Protein AF-A0A7K4IJ60-F1 (afdb_monomer_lite)

pLDDT: mean 83.38, std 14.57, range [48.19, 98.44]

Sequence (119 aa):
MLDVAISDDGSIIAATTQTGVAPDYKVYFFTSDGSLISQFELEQFSPILSMSGDGSIVAVGGPGWDSLYVFRVRLPVGGELVSTPILNTMVLLMLIAIIPAVAIGLGLAQIVGHRHKGT

Secondary structure (DSSP, 8-state):
--EEEE-TTS-EEEEEEEETTTTEEEEEEEETTS-EEEEEEESS---EEEE-TTSSEEEEE-SSTT--EEEE----SS-------HHHHHHHHHHHHHHHHHHHHHHHHHHHHHHHT--

Structure (mmCIF, N/CA/C/O backbone):
data_AF-A0A7K4IJ60-F1
#
_entry.id   AF-A0A7K4IJ60-F1
#
loop_
_atom_site.group_PDB
_atom_site.id
_atom_site.type_symbol
_atom_site.label_atom_id
_atom_site.label_alt_id
_atom_site.label_comp_id
_atom_site.label_asym_id
_atom_site.label_entity_id
_atom_site.label_seq_id
_atom_site.pdbx_PDB_ins_code
_atom_site.Cartn_x
_atom_site.Cartn_y
_atom_site.Cartn_z
_atom_site.occupancy
_atom_site.B_iso_or_equiv
_atom_site.auth_seq_id
_atom_site.auth_comp_id
_atom_site.auth_asym_id
_atom_site.auth_atom_id
_atom_site.pdbx_PDB_model_num
ATOM 1 N N . MET A 1 1 ? 0.424 8.101 -8.432 1.00 78.44 1 MET A N 1
ATOM 2 C CA . MET A 1 1 ? 0.219 6.678 -8.090 1.00 78.44 1 MET A CA 1
ATOM 3 C C . MET A 1 1 ? 0.575 5.864 -9.315 1.00 78.44 1 MET A C 1
ATOM 5 O O . MET A 1 1 ? 0.197 6.284 -10.403 1.00 78.44 1 MET A O 1
ATOM 9 N N . LEU A 1 2 ? 1.352 4.799 -9.142 1.00 93.19 2 LEU A N 1
ATOM 10 C CA . LEU A 1 2 ? 1.797 3.924 -10.226 1.00 93.19 2 LEU A CA 1
ATOM 11 C C . LEU A 1 2 ? 0.997 2.620 -10.210 1.00 93.19 2 LEU A C 1
ATOM 13 O O . LEU A 1 2 ? 0.408 2.274 -11.227 1.00 93.19 2 LEU A O 1
ATOM 17 N N . ASP A 1 3 ? 0.903 1.981 -9.044 1.00 97.38 3 ASP A N 1
ATOM 18 C CA . ASP A 1 3 ? 0.124 0.760 -8.840 1.00 97.38 3 ASP A CA 1
ATOM 19 C C . ASP A 1 3 ? -0.421 0.675 -7.405 1.00 97.38 3 ASP A C 1
ATOM 21 O O . ASP A 1 3 ? 0.033 1.402 -6.511 1.00 97.38 3 ASP A O 1
ATOM 25 N N . VAL A 1 4 ? -1.416 -0.189 -7.202 1.00 97.94 4 VAL A N 1
ATOM 26 C CA . VAL A 1 4 ? -2.100 -0.419 -5.927 1.00 97.94 4 VAL A CA 1
ATOM 27 C C . VAL A 1 4 ? -2.514 -1.884 -5.789 1.00 97.94 4 VAL A C 1
ATOM 29 O O . VAL A 1 4 ? -3.024 -2.484 -6.730 1.00 97.94 4 VAL A O 1
ATOM 32 N N . ALA A 1 5 ? -2.369 -2.445 -4.589 1.00 98.19 5 ALA A N 1
ATOM 33 C CA . ALA A 1 5 ? -2.994 -3.715 -4.231 1.00 98.19 5 ALA A CA 1
ATOM 34 C C . ALA A 1 5 ? -3.660 -3.630 -2.865 1.00 98.19 5 ALA A C 1
ATOM 36 O O . ALA A 1 5 ? -3.295 -2.818 -2.011 1.00 98.19 5 ALA A O 1
ATOM 37 N N . ILE A 1 6 ? -4.649 -4.494 -2.692 1.00 98.25 6 ILE A N 1
ATOM 38 C CA . ILE A 1 6 ? -5.488 -4.591 -1.509 1.00 98.25 6 ILE A CA 1
ATOM 39 C C . ILE A 1 6 ? -5.511 -6.066 -1.110 1.00 98.25 6 ILE A C 1
ATOM 41 O O . ILE A 1 6 ? -5.585 -6.927 -1.989 1.00 98.25 6 ILE A O 1
ATOM 45 N N . SER A 1 7 ? -5.428 -6.352 0.188 1.00 97.88 7 SER A N 1
ATOM 46 C CA . SER A 1 7 ? -5.611 -7.707 0.712 1.00 97.88 7 SER A CA 1
ATOM 47 C C . SER A 1 7 ? -7.030 -8.219 0.437 1.00 97.88 7 SER A C 1
ATOM 49 O O . SER A 1 7 ? -7.960 -7.436 0.241 1.00 97.88 7 SER A O 1
ATOM 51 N N . ASP A 1 8 ? -7.231 -9.536 0.464 1.00 98.19 8 ASP A N 1
ATOM 52 C CA . ASP A 1 8 ? -8.526 -10.174 0.185 1.00 98.19 8 ASP A CA 1
ATOM 53 C C . ASP A 1 8 ? -9.629 -9.692 1.142 1.00 98.19 8 ASP A C 1
ATOM 55 O O . ASP A 1 8 ? -10.797 -9.591 0.764 1.00 98.19 8 ASP A O 1
ATOM 59 N N . ASP A 1 9 ? -9.260 -9.375 2.387 1.00 96.25 9 ASP 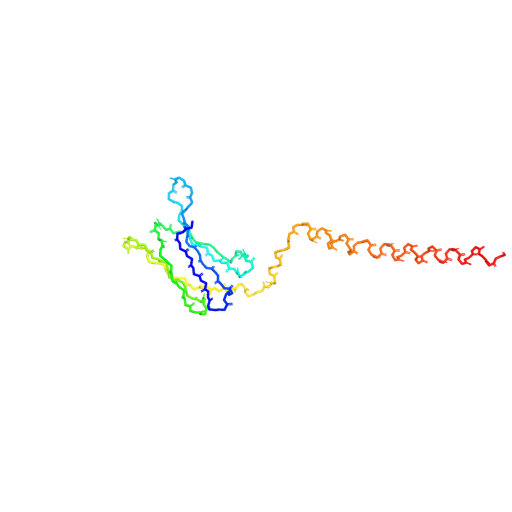A N 1
ATOM 60 C CA . ASP A 1 9 ? -10.163 -8.848 3.414 1.00 96.25 9 ASP A CA 1
ATOM 61 C C . ASP A 1 9 ? -10.306 -7.316 3.391 1.00 96.25 9 ASP A C 1
ATOM 63 O O . ASP A 1 9 ? -11.068 -6.751 4.176 1.00 96.25 9 ASP A O 1
ATOM 67 N N . GLY A 1 10 ? -9.577 -6.631 2.507 1.00 95.94 10 GLY A N 1
ATOM 68 C CA . GLY A 1 10 ? -9.583 -5.177 2.398 1.00 95.94 10 GLY A CA 1
ATOM 69 C C . GLY A 1 10 ? -8.837 -4.434 3.508 1.00 95.94 10 GLY A C 1
ATOM 70 O O . GLY A 1 10 ? -8.812 -3.205 3.476 1.00 95.94 10 GLY A O 1
ATOM 71 N N . SER A 1 11 ? -8.257 -5.130 4.492 1.00 94.38 11 SER A N 1
ATOM 72 C CA . SER A 1 11 ? -7.691 -4.513 5.699 1.00 94.38 11 SER A CA 1
ATOM 73 C C . SER A 1 11 ? -6.379 -3.764 5.456 1.00 94.38 11 SER A C 1
ATOM 75 O O . SER A 1 11 ? -6.088 -2.804 6.175 1.00 94.38 11 SER A O 1
ATOM 77 N N . ILE A 1 12 ? -5.607 -4.178 4.447 1.00 96.50 12 ILE A N 1
ATOM 78 C CA . ILE A 1 12 ? -4.314 -3.601 4.081 1.00 96.50 12 ILE A CA 1
ATOM 79 C C . ILE A 1 12 ? -4.370 -3.131 2.632 1.00 96.50 12 ILE A C 1
ATOM 81 O O . ILE A 1 12 ? -4.761 -3.866 1.728 1.00 96.50 12 ILE A O 1
ATOM 85 N N . ILE A 1 13 ? -3.915 -1.903 2.412 1.00 97.94 13 ILE A N 1
ATOM 86 C CA . ILE A 1 13 ? -3.777 -1.292 1.093 1.00 97.94 13 ILE A CA 1
ATOM 87 C C . ILE A 1 13 ? -2.313 -0.907 0.920 1.00 97.94 13 ILE A C 1
ATOM 89 O O . ILE A 1 13 ? -1.735 -0.268 1.797 1.00 97.94 13 ILE A O 1
ATOM 93 N N . ALA A 1 14 ? -1.703 -1.260 -0.206 1.00 98.06 14 ALA A N 1
ATOM 94 C CA . ALA A 1 14 ? -0.358 -0.819 -0.550 1.00 98.06 14 ALA A CA 1
ATOM 95 C C . ALA A 1 14 ? -0.357 -0.089 -1.890 1.00 98.06 14 ALA A C 1
ATOM 97 O O . ALA A 1 14 ? -1.045 -0.504 -2.819 1.00 98.06 14 ALA A O 1
ATOM 98 N N . ALA A 1 15 ? 0.417 0.988 -1.995 1.00 97.75 15 ALA A N 1
ATOM 99 C CA . ALA A 1 15 ? 0.492 1.792 -3.209 1.00 97.75 15 ALA A CA 1
ATOM 100 C C . ALA A 1 15 ? 1.920 2.253 -3.488 1.00 97.75 15 ALA A C 1
ATOM 102 O O . ALA A 1 15 ? 2.599 2.761 -2.595 1.00 97.75 15 ALA A O 1
ATOM 103 N N . THR A 1 16 ? 2.353 2.132 -4.742 1.00 96.44 16 THR A N 1
ATOM 104 C CA . THR A 1 16 ? 3.598 2.741 -5.217 1.00 96.44 16 THR A CA 1
ATOM 105 C C . THR A 1 16 ? 3.315 4.112 -5.812 1.00 96.44 16 THR A C 1
ATOM 107 O O . THR A 1 16 ? 2.325 4.352 -6.518 1.00 96.44 16 THR A O 1
ATOM 110 N N . THR A 1 17 ? 4.192 5.064 -5.531 1.00 94.00 17 THR A N 1
ATOM 111 C CA . THR A 1 17 ? 4.066 6.433 -6.013 1.00 94.00 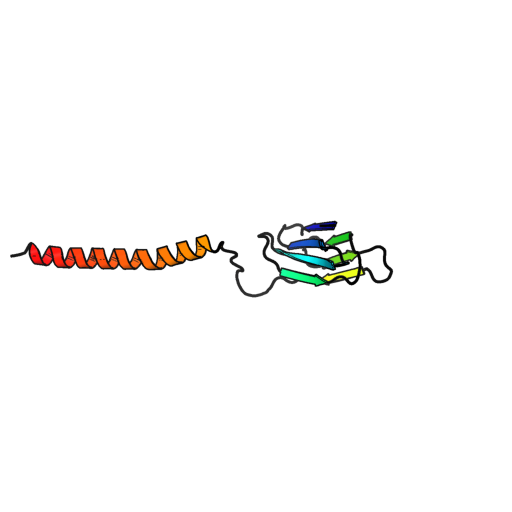17 THR A CA 1
ATOM 112 C C . THR A 1 17 ? 5.383 6.936 -6.561 1.00 94.00 17 THR A C 1
ATOM 114 O O . THR A 1 17 ? 6.457 6.549 -6.111 1.00 94.00 17 THR A O 1
ATOM 117 N N . GLN A 1 18 ? 5.268 7.872 -7.492 1.00 90.88 18 GLN A N 1
ATOM 118 C CA . GLN A 1 18 ? 6.325 8.799 -7.843 1.00 90.88 18 GLN A CA 1
ATOM 119 C C . GLN A 1 18 ? 5.769 10.202 -7.607 1.00 90.88 18 GLN A C 1
ATOM 121 O O . GLN A 1 18 ? 4.708 10.535 -8.148 1.00 90.88 18 GLN A O 1
ATOM 126 N N . THR A 1 19 ? 6.447 10.989 -6.783 1.00 79.88 19 THR A N 1
ATOM 127 C CA . THR A 1 19 ? 6.058 12.363 -6.444 1.00 79.88 19 THR A CA 1
ATOM 128 C C . THR A 1 19 ? 7.138 13.359 -6.862 1.00 79.88 19 THR A C 1
ATOM 130 O O . THR A 1 19 ? 8.309 13.027 -6.953 1.00 79.88 19 THR A O 1
ATOM 133 N N . GLY A 1 20 ? 6.747 14.602 -7.158 1.00 71.94 20 GLY A N 1
ATOM 134 C CA . GLY A 1 20 ? 7.693 15.689 -7.433 1.00 71.94 20 GLY A CA 1
ATOM 135 C C . GLY A 1 20 ? 8.371 15.679 -8.813 1.00 71.94 20 GLY A C 1
ATOM 136 O O . GLY A 1 20 ? 7.998 14.946 -9.727 1.00 71.94 20 GLY A O 1
ATOM 137 N N . VAL A 1 21 ? 9.341 16.591 -8.963 1.00 69.31 21 VAL A N 1
ATOM 138 C CA . VAL A 1 21 ? 10.124 16.829 -10.198 1.00 69.31 21 VAL A CA 1
ATOM 139 C C . VAL A 1 21 ? 11.436 16.025 -10.211 1.00 69.31 21 VAL A C 1
ATOM 141 O O . VAL A 1 21 ? 12.056 15.860 -11.257 1.00 69.31 21 VAL A O 1
ATOM 144 N N . ALA A 1 22 ? 11.853 15.527 -9.044 1.00 72.50 22 ALA A N 1
ATOM 145 C CA . ALA A 1 22 ? 12.998 14.644 -8.838 1.00 72.50 22 ALA A CA 1
ATOM 146 C C . ALA A 1 22 ? 12.500 13.208 -8.573 1.00 72.50 22 ALA A C 1
ATOM 148 O O . ALA A 1 22 ? 11.339 13.049 -8.197 1.00 72.50 22 ALA A O 1
ATOM 149 N N . PRO A 1 23 ? 13.331 12.169 -8.774 1.00 73.81 23 PRO A N 1
ATOM 150 C CA . PRO A 1 23 ? 12.962 10.793 -8.453 1.00 73.81 23 PRO A CA 1
ATOM 151 C C . PRO A 1 23 ? 12.718 10.623 -6.944 1.00 73.81 23 PRO A C 1
ATOM 153 O O . PRO A 1 23 ? 13.642 10.365 -6.183 1.00 73.81 23 PRO A O 1
ATOM 156 N N . ASP A 1 24 ? 11.464 10.790 -6.529 1.00 88.62 24 ASP A N 1
ATOM 157 C CA . ASP A 1 24 ? 10.958 10.473 -5.195 1.00 88.62 24 ASP A CA 1
ATOM 158 C C . ASP A 1 24 ? 9.962 9.318 -5.338 1.00 88.62 24 ASP A C 1
ATOM 160 O O . ASP A 1 24 ? 8.781 9.503 -5.658 1.00 88.62 24 ASP A O 1
ATOM 164 N N . TYR A 1 25 ? 10.496 8.103 -5.221 1.00 92.06 25 TYR A N 1
ATOM 165 C CA . TYR A 1 25 ? 9.750 6.862 -5.360 1.00 92.06 25 TYR A CA 1
ATOM 166 C C . TYR A 1 25 ? 9.459 6.305 -3.981 1.00 92.06 25 TYR A C 1
ATOM 168 O O . TYR A 1 25 ? 10.363 6.117 -3.171 1.00 92.06 25 TYR A O 1
ATOM 176 N N . LYS A 1 26 ? 8.193 6.016 -3.705 1.00 94.75 26 LYS A N 1
ATOM 177 C CA . LYS A 1 26 ? 7.778 5.501 -2.402 1.00 94.75 26 LYS A CA 1
ATOM 178 C C . LYS A 1 26 ? 6.808 4.354 -2.568 1.00 94.75 26 LYS A C 1
ATOM 180 O O . LYS A 1 26 ? 6.038 4.308 -3.528 1.00 94.75 26 LYS A O 1
ATOM 185 N N . VAL A 1 27 ? 6.831 3.450 -1.601 1.00 96.88 27 VAL A N 1
ATOM 186 C CA . VAL A 1 27 ? 5.720 2.545 -1.327 1.00 96.88 27 VAL A CA 1
ATOM 187 C C . VAL A 1 27 ? 5.087 2.949 -0.006 1.00 96.88 27 VAL A C 1
ATOM 189 O O . VAL A 1 27 ? 5.782 3.221 0.973 1.00 96.88 27 VAL A O 1
ATOM 192 N N . TYR A 1 28 ? 3.765 3.000 0.004 1.00 96.94 28 TYR A N 1
ATOM 193 C CA . TYR A 1 28 ? 2.950 3.297 1.168 1.00 96.94 28 TYR A CA 1
ATOM 194 C C . TYR A 1 28 ? 2.112 2.084 1.536 1.00 96.94 28 TYR A C 1
ATOM 196 O O . TYR A 1 28 ? 1.659 1.360 0.652 1.00 96.94 28 TYR A O 1
ATOM 204 N N . PHE A 1 29 ? 1.871 1.915 2.831 1.00 97.06 29 PHE A N 1
ATOM 205 C CA . PHE A 1 29 ? 0.990 0.899 3.393 1.00 97.06 29 PHE A CA 1
ATOM 206 C C . PHE A 1 29 ? -0.053 1.588 4.265 1.00 97.06 29 PHE A C 1
ATOM 208 O O . PHE A 1 29 ? 0.305 2.368 5.148 1.00 97.06 29 PHE A O 1
ATOM 215 N N . PHE A 1 30 ? -1.323 1.285 4.045 1.00 95.75 30 PHE A N 1
ATOM 216 C CA . PHE A 1 30 ? -2.455 1.866 4.751 1.00 95.75 30 PHE A CA 1
ATOM 217 C C . PHE A 1 30 ? -3.363 0.780 5.307 1.00 95.75 30 PHE A C 1
ATOM 219 O O . PHE A 1 30 ? -3.428 -0.331 4.777 1.00 95.75 30 PHE A O 1
ATOM 226 N N . THR A 1 31 ? -4.086 1.130 6.359 1.00 94.88 31 THR A N 1
ATOM 227 C CA . THR A 1 31 ? -5.279 0.409 6.796 1.00 94.88 31 THR A CA 1
ATOM 228 C C . THR A 1 31 ? -6.476 0.768 5.912 1.00 94.88 31 THR A C 1
ATOM 230 O O . THR A 1 31 ? -6.465 1.760 5.179 1.00 94.88 31 THR A O 1
ATOM 233 N N . SER A 1 32 ? -7.544 -0.026 6.002 1.00 93.00 32 SER A N 1
ATOM 234 C CA . SER A 1 32 ? -8.783 0.152 5.229 1.00 93.00 32 SER A CA 1
ATOM 235 C C . SER A 1 32 ? -9.499 1.494 5.444 1.00 93.00 32 SER A C 1
ATOM 237 O O . SER A 1 32 ? -10.283 1.917 4.599 1.00 93.00 32 SER A O 1
ATOM 239 N N . ASP A 1 33 ? -9.265 2.162 6.576 1.00 92.12 33 ASP A N 1
ATOM 240 C CA . ASP A 1 33 ? -9.796 3.497 6.898 1.00 92.12 33 ASP A CA 1
ATOM 241 C C . ASP A 1 33 ? -8.931 4.646 6.338 1.00 92.12 33 ASP A C 1
ATOM 243 O O . ASP A 1 33 ? -9.263 5.818 6.515 1.00 92.12 33 ASP A O 1
ATOM 247 N N . GLY A 1 34 ? -7.828 4.320 5.655 1.00 89.88 34 GLY A N 1
ATOM 248 C CA . GLY A 1 34 ? -6.880 5.278 5.094 1.00 89.88 34 GLY A CA 1
ATOM 249 C C . GLY A 1 34 ? -5.776 5.725 6.056 1.00 89.88 34 GLY A C 1
ATOM 250 O O . GLY A 1 34 ? -4.966 6.574 5.678 1.00 89.88 34 GLY A O 1
ATOM 251 N N . SER A 1 35 ? -5.699 5.177 7.274 1.00 91.50 35 SER A N 1
ATOM 252 C CA . SER A 1 35 ? -4.607 5.497 8.199 1.00 91.50 35 SER A CA 1
ATOM 253 C C . SER A 1 35 ? -3.276 4.914 7.694 1.00 91.50 35 SER A C 1
ATOM 255 O O . SER A 1 35 ? -3.200 3.780 7.221 1.00 91.50 35 SER A O 1
ATOM 257 N N . LEU A 1 36 ? -2.196 5.701 7.761 1.00 93.50 36 LEU A N 1
ATOM 258 C CA . LEU A 1 36 ? -0.868 5.273 7.311 1.00 93.50 36 LEU A CA 1
ATOM 259 C C . LEU A 1 36 ? -0.271 4.262 8.300 1.00 93.50 36 LEU A C 1
ATOM 261 O O . LEU A 1 36 ? -0.018 4.601 9.454 1.00 93.50 36 LEU A O 1
ATOM 265 N N . ILE A 1 37 ? 0.017 3.050 7.827 1.00 94.38 37 ILE A N 1
ATOM 266 C CA . ILE A 1 37 ? 0.772 2.035 8.573 1.00 94.38 37 ILE A CA 1
ATOM 267 C C . ILE A 1 37 ? 2.264 2.369 8.510 1.00 94.38 37 ILE A C 1
ATOM 269 O O . ILE A 1 37 ? 2.942 2.437 9.533 1.00 94.38 37 ILE A O 1
ATOM 273 N N . SER A 1 38 ? 2.796 2.534 7.297 1.00 94.75 38 SER A N 1
ATOM 274 C CA . SER A 1 38 ? 4.213 2.820 7.065 1.00 94.75 38 SER A CA 1
ATOM 275 C C . SER A 1 38 ? 4.461 3.287 5.630 1.00 94.75 38 SER A C 1
ATOM 277 O O . SER A 1 38 ? 3.596 3.160 4.764 1.00 94.75 38 SER A O 1
ATOM 279 N N . GLN A 1 39 ? 5.665 3.789 5.371 1.00 94.88 39 GLN A N 1
ATOM 280 C CA . GLN A 1 39 ? 6.162 4.086 4.031 1.00 94.88 39 GLN A CA 1
ATOM 281 C C . GLN A 1 39 ? 7.640 3.703 3.918 1.00 94.88 39 GLN A C 1
ATOM 283 O O . GLN A 1 39 ? 8.361 3.699 4.919 1.00 94.88 39 GLN A O 1
ATOM 288 N N . PHE A 1 40 ? 8.101 3.446 2.699 1.00 94.75 40 PHE A N 1
ATOM 289 C CA . PHE A 1 40 ? 9.507 3.194 2.400 1.00 94.75 40 PHE A CA 1
ATOM 290 C C . PHE A 1 40 ? 9.922 3.929 1.124 1.00 94.75 40 PHE A C 1
ATOM 292 O O . PHE A 1 40 ? 9.162 3.963 0.154 1.00 94.75 40 PHE A O 1
ATOM 299 N N . GLU A 1 41 ? 11.112 4.527 1.144 1.00 93.62 41 GLU A N 1
ATOM 300 C CA . GLU A 1 41 ? 11.715 5.182 -0.019 1.00 93.62 41 GLU A CA 1
ATOM 301 C C . GLU A 1 41 ? 12.385 4.132 -0.896 1.00 93.62 41 GLU A C 1
ATOM 303 O O . GLU A 1 41 ? 13.256 3.393 -0.453 1.00 93.62 41 GLU A O 1
ATOM 308 N N . LEU A 1 42 ? 11.933 4.040 -2.139 1.00 91.81 42 LEU A N 1
ATOM 309 C CA . LEU A 1 42 ? 12.483 3.135 -3.131 1.00 91.81 42 LEU A CA 1
ATOM 310 C C . LEU A 1 42 ? 13.643 3.851 -3.822 1.00 91.81 42 LEU A C 1
ATOM 312 O O . LEU A 1 42 ? 13.512 4.999 -4.242 1.00 91.81 42 LEU A O 1
ATOM 316 N N . GLU A 1 43 ? 14.754 3.149 -4.011 1.00 90.00 43 GLU A N 1
ATOM 317 C CA . GLU A 1 43 ? 15.965 3.721 -4.622 1.00 90.00 43 GLU A CA 1
ATOM 318 C C . GLU A 1 43 ? 15.759 4.078 -6.101 1.00 90.00 43 GLU A C 1
ATOM 320 O O . GLU A 1 43 ? 16.534 4.816 -6.709 1.00 90.00 43 GLU A O 1
ATOM 325 N N . GLN A 1 44 ? 14.709 3.531 -6.714 1.00 89.69 44 GLN A N 1
ATOM 326 C CA . GLN A 1 44 ? 14.431 3.710 -8.125 1.00 89.69 44 GLN A CA 1
ATOM 327 C C . GLN A 1 44 ? 12.958 3.507 -8.476 1.00 89.69 44 GLN A C 1
ATOM 329 O O . GLN A 1 44 ? 12.155 2.973 -7.704 1.00 89.69 44 GLN A O 1
ATOM 334 N N . PHE A 1 45 ? 12.633 3.879 -9.713 1.00 91.38 45 PHE A N 1
ATOM 335 C CA . PHE A 1 45 ? 11.325 3.669 -10.311 1.00 91.38 45 PHE A CA 1
ATOM 336 C C . PHE A 1 45 ? 10.921 2.194 -10.220 1.00 91.38 45 PHE A C 1
ATOM 338 O O . PHE A 1 45 ? 11.569 1.336 -10.823 1.00 91.38 45 PHE A O 1
ATOM 345 N N . SER A 1 46 ? 9.856 1.920 -9.466 1.00 94.12 46 SER A N 1
ATOM 346 C CA . SER A 1 46 ? 9.335 0.570 -9.228 1.00 94.12 46 SER A CA 1
ATOM 347 C C . SER A 1 46 ? 7.803 0.588 -9.321 1.00 94.12 46 SER A C 1
ATOM 349 O O . SER A 1 46 ? 7.117 0.740 -8.309 1.00 94.12 46 SER A O 1
ATOM 351 N N . PRO A 1 47 ? 7.247 0.555 -10.546 1.00 93.81 47 PRO A N 1
ATOM 352 C CA . PRO A 1 47 ? 5.825 0.769 -10.786 1.00 93.81 47 PRO A CA 1
ATOM 353 C C . PRO A 1 47 ? 4.959 -0.475 -10.590 1.00 93.81 47 PRO A C 1
ATOM 355 O O . PRO A 1 47 ? 3.763 -0.360 -10.795 1.00 93.81 47 PRO A O 1
ATOM 358 N N . ILE A 1 48 ? 5.517 -1.644 -10.267 1.00 95.12 48 ILE A N 1
ATOM 359 C CA . ILE A 1 48 ? 4.757 -2.899 -10.185 1.00 95.12 48 ILE A CA 1
ATOM 360 C C . ILE A 1 48 ? 4.622 -3.301 -8.725 1.00 95.12 48 ILE A C 1
ATOM 362 O O . ILE A 1 48 ? 5.621 -3.318 -8.005 1.00 95.12 48 ILE A O 1
ATOM 366 N N . LEU A 1 49 ? 3.416 -3.666 -8.300 1.00 97.62 49 LEU A N 1
ATOM 367 C CA . LEU A 1 49 ? 3.141 -4.131 -6.952 1.00 97.62 49 LEU A CA 1
ATOM 368 C C . LEU A 1 49 ? 2.337 -5.440 -6.980 1.00 97.62 49 LEU A C 1
ATOM 370 O O . LEU A 1 49 ? 1.466 -5.657 -7.814 1.00 97.62 49 LEU A O 1
ATOM 374 N N . SER A 1 50 ? 2.638 -6.344 -6.050 1.00 98.19 50 SER A N 1
ATOM 375 C CA . SER A 1 50 ? 1.841 -7.546 -5.800 1.00 98.19 50 SER A CA 1
ATOM 376 C C . SER A 1 50 ? 1.762 -7.820 -4.303 1.00 98.19 50 SER A C 1
ATOM 378 O O . SER A 1 50 ? 2.714 -7.555 -3.570 1.00 98.19 50 SER A O 1
ATOM 380 N N . MET A 1 51 ? 0.627 -8.338 -3.843 1.00 98.44 51 MET A N 1
ATOM 381 C CA . MET A 1 51 ? 0.345 -8.593 -2.432 1.00 98.44 51 MET A CA 1
ATOM 382 C C . MET A 1 51 ? -0.201 -10.014 -2.260 1.00 98.44 51 MET A C 1
ATOM 384 O O . MET A 1 51 ? -0.944 -10.506 -3.110 1.00 98.44 51 MET A O 1
ATOM 388 N N . SER A 1 52 ? 0.175 -10.686 -1.171 1.00 98.31 52 SER A N 1
ATOM 389 C CA . SER A 1 52 ? -0.475 -11.933 -0.761 1.00 98.31 52 SER A CA 1
ATOM 390 C C . SER A 1 52 ? -1.928 -11.677 -0.352 1.00 98.31 52 SER A C 1
ATOM 392 O O . SER A 1 52 ? -2.243 -10.614 0.168 1.00 98.31 52 SER A O 1
ATOM 394 N N . GLY A 1 53 ? -2.820 -12.658 -0.524 1.00 97.75 53 GLY A N 1
ATOM 395 C CA . GLY A 1 53 ? -4.238 -12.483 -0.172 1.00 97.75 53 GLY A CA 1
ATOM 396 C C . GLY A 1 53 ? -4.465 -12.053 1.286 1.00 97.75 53 GLY A C 1
ATOM 397 O O . GLY A 1 53 ? -5.333 -11.242 1.575 1.00 97.75 53 GLY A O 1
ATOM 398 N N . ASP A 1 54 ? -3.609 -12.496 2.209 1.00 96.00 54 ASP A N 1
ATOM 399 C CA . ASP A 1 54 ? -3.648 -12.102 3.626 1.00 96.00 54 ASP A CA 1
ATOM 400 C C . ASP A 1 54 ? -2.997 -10.736 3.937 1.00 96.00 54 ASP A C 1
ATOM 402 O O . ASP A 1 54 ? -2.879 -10.355 5.100 1.00 96.00 54 ASP A O 1
ATOM 406 N N . GLY A 1 55 ? -2.498 -10.022 2.925 1.00 96.38 55 GLY A N 1
ATOM 407 C CA . GLY A 1 55 ? -1.817 -8.735 3.067 1.00 96.38 55 GLY A CA 1
ATOM 408 C C . GLY A 1 55 ? -0.465 -8.772 3.786 1.00 96.38 55 GLY A C 1
ATOM 409 O O . GLY A 1 55 ? 0.157 -7.726 3.973 1.00 96.38 55 GLY A O 1
ATOM 410 N N . SER A 1 56 ? 0.024 -9.947 4.199 1.00 95.38 56 SER A N 1
ATOM 411 C CA . SER A 1 56 ? 1.216 -10.062 5.046 1.00 95.38 56 SER A CA 1
ATOM 412 C C . SER A 1 56 ? 2.534 -9.896 4.286 1.00 95.38 56 SER A C 1
ATOM 414 O O . SER A 1 56 ? 3.552 -9.554 4.899 1.00 95.38 56 SER A O 1
ATOM 416 N N . ILE A 1 57 ? 2.528 -10.117 2.967 1.00 98.00 57 ILE A N 1
ATOM 417 C CA . ILE A 1 57 ? 3.683 -9.986 2.078 1.00 98.00 57 ILE A CA 1
ATOM 418 C C . ILE A 1 57 ? 3.328 -9.083 0.901 1.00 98.00 57 ILE A C 1
ATOM 420 O O . ILE A 1 57 ? 2.326 -9.294 0.222 1.00 98.00 57 ILE A O 1
ATOM 424 N N . VAL A 1 58 ? 4.195 -8.111 0.625 1.00 98.31 58 VAL A N 1
ATOM 425 C CA . VAL A 1 58 ? 4.094 -7.233 -0.546 1.00 98.31 58 VAL A CA 1
ATOM 426 C C . VAL A 1 58 ? 5.412 -7.261 -1.304 1.00 98.31 58 VAL A C 1
ATOM 428 O O . VAL A 1 58 ? 6.468 -7.062 -0.710 1.00 98.31 58 VAL A O 1
ATOM 431 N N . ALA A 1 59 ? 5.353 -7.493 -2.610 1.00 98.19 59 ALA A N 1
ATOM 432 C CA . ALA A 1 59 ? 6.481 -7.373 -3.519 1.00 98.19 59 ALA A CA 1
ATOM 433 C C . ALA A 1 59 ? 6.318 -6.118 -4.381 1.00 98.19 59 ALA A C 1
ATOM 435 O O . ALA A 1 59 ? 5.242 -5.870 -4.923 1.00 98.19 59 ALA A O 1
ATOM 436 N N . VAL A 1 60 ? 7.389 -5.343 -4.516 1.00 97.75 60 VAL A N 1
ATOM 437 C CA . VAL A 1 60 ? 7.458 -4.167 -5.387 1.00 97.75 60 VAL A CA 1
ATOM 438 C C . VAL A 1 60 ? 8.600 -4.368 -6.370 1.00 97.75 60 VAL A C 1
ATOM 440 O O . VAL A 1 60 ? 9.694 -4.750 -5.962 1.00 97.75 60 VAL A O 1
ATOM 443 N N . GLY A 1 61 ? 8.329 -4.147 -7.653 1.00 95.69 61 GLY A N 1
ATOM 444 C CA . GLY A 1 61 ? 9.252 -4.409 -8.752 1.00 95.69 61 GLY A CA 1
ATOM 445 C C . GLY A 1 61 ? 9.384 -3.231 -9.711 1.00 95.69 61 GLY A C 1
ATOM 446 O O . GLY A 1 61 ? 8.423 -2.494 -9.959 1.00 95.69 61 GLY A O 1
ATOM 447 N N . GLY A 1 62 ? 10.573 -3.077 -10.290 1.00 92.69 62 GLY A N 1
ATOM 448 C CA . GLY A 1 62 ? 10.860 -2.114 -11.345 1.00 92.69 62 GLY A CA 1
ATOM 449 C C . GLY A 1 62 ? 11.626 -2.697 -12.533 1.00 92.69 62 GLY A C 1
ATOM 450 O O . GLY A 1 62 ? 11.855 -3.901 -12.614 1.00 92.69 62 GLY A O 1
ATOM 451 N N . PRO A 1 63 ? 12.018 -1.849 -13.499 1.00 90.94 63 PRO A N 1
ATOM 452 C CA . PRO A 1 63 ? 12.810 -2.271 -14.652 1.00 90.94 63 PRO A CA 1
ATOM 453 C C . PRO A 1 63 ? 14.318 -2.391 -14.354 1.00 90.94 63 PRO A C 1
ATOM 455 O O . PRO A 1 63 ? 15.078 -2.760 -15.246 1.00 90.94 63 PRO A O 1
ATOM 458 N N . GLY A 1 64 ? 14.777 -2.031 -13.146 1.00 86.69 64 GLY A N 1
ATOM 459 C CA . GLY A 1 64 ? 16.199 -2.073 -12.775 1.00 86.69 64 GLY A CA 1
ATOM 460 C C . GLY A 1 64 ? 16.624 -3.404 -12.156 1.00 86.69 64 GLY A C 1
ATOM 461 O O . GLY A 1 64 ? 15.794 -4.176 -11.681 1.00 86.69 64 GLY A O 1
ATOM 462 N N . TRP A 1 65 ? 17.931 -3.653 -12.129 1.00 82.75 65 TRP A N 1
ATOM 463 C CA . TRP A 1 65 ? 18.518 -4.906 -11.640 1.00 82.75 65 TRP A CA 1
ATOM 464 C C . TRP A 1 65 ? 18.322 -5.110 -10.129 1.00 82.75 65 TRP A C 1
ATOM 466 O O . TRP A 1 65 ? 18.083 -6.235 -9.702 1.00 82.75 65 TRP A O 1
ATOM 476 N N . ASP A 1 66 ? 18.300 -4.021 -9.354 1.00 78.00 66 ASP A N 1
ATOM 477 C CA . ASP A 1 66 ? 18.140 -4.026 -7.891 1.00 78.00 66 ASP A CA 1
ATOM 478 C C . ASP A 1 66 ? 16.769 -3.478 -7.456 1.00 78.00 66 ASP A C 1
ATOM 480 O O . ASP A 1 66 ? 16.608 -2.877 -6.397 1.00 78.00 66 ASP A O 1
ATOM 484 N N . SER A 1 67 ? 15.757 -3.656 -8.307 1.00 86.44 67 SER A N 1
ATOM 485 C CA . SER A 1 67 ? 14.444 -3.017 -8.155 1.00 86.44 67 SER A CA 1
ATOM 486 C C . SER A 1 67 ? 13.371 -3.896 -7.513 1.00 86.44 67 SER A C 1
ATOM 488 O O . SER A 1 67 ? 12.192 -3.546 -7.554 1.00 86.44 67 SER A O 1
ATOM 490 N N . LEU A 1 68 ? 13.765 -5.044 -6.950 1.00 93.69 68 LEU A N 1
ATOM 491 C CA . LEU A 1 68 ? 12.864 -5.962 -6.262 1.00 93.69 68 LEU A CA 1
ATOM 492 C C . LEU A 1 68 ? 12.953 -5.770 -4.749 1.00 93.69 68 LEU A C 1
ATOM 494 O O . LEU A 1 68 ? 13.956 -6.104 -4.120 1.00 93.69 68 LEU A O 1
ATOM 498 N N . TYR A 1 69 ? 11.849 -5.328 -4.163 1.00 95.62 69 TYR A N 1
ATOM 499 C CA . TYR A 1 69 ? 11.675 -5.211 -2.724 1.00 95.62 69 TYR A CA 1
ATOM 500 C C . TYR A 1 69 ? 10.591 -6.174 -2.263 1.00 95.62 69 TYR A C 1
ATOM 502 O O . TYR A 1 69 ? 9.550 -6.302 -2.907 1.00 95.62 69 TYR A O 1
ATOM 510 N N . VAL A 1 70 ? 10.817 -6.833 -1.128 1.00 97.31 70 VAL A N 1
ATOM 511 C CA . VAL A 1 70 ? 9.820 -7.690 -0.483 1.00 97.31 70 VAL A CA 1
ATOM 512 C C . VAL A 1 70 ? 9.640 -7.225 0.950 1.00 97.31 70 VAL A C 1
ATOM 514 O O . VAL A 1 70 ? 10.578 -7.225 1.748 1.00 97.31 70 VAL A O 1
ATOM 517 N N . PHE A 1 71 ? 8.416 -6.843 1.278 1.00 97.00 71 PHE A N 1
ATOM 518 C CA . PHE A 1 71 ? 8.030 -6.335 2.580 1.00 97.00 71 PHE A CA 1
ATOM 519 C C . PHE A 1 71 ? 7.192 -7.370 3.308 1.00 97.00 71 PHE A C 1
ATOM 521 O O . PHE A 1 71 ? 6.315 -8.007 2.726 1.00 97.00 71 PHE A O 1
ATOM 528 N N . ARG A 1 72 ? 7.434 -7.489 4.613 1.00 96.88 72 ARG A N 1
ATOM 529 C CA . ARG A 1 72 ? 6.495 -8.122 5.532 1.00 96.88 72 ARG A CA 1
ATOM 530 C C . ARG A 1 72 ? 5.702 -7.028 6.227 1.00 96.88 72 ARG A C 1
ATOM 532 O O . ARG A 1 72 ? 6.267 -6.297 7.040 1.00 96.88 72 ARG A O 1
ATOM 539 N N . VAL A 1 73 ? 4.412 -6.945 5.935 1.00 93.50 73 VAL A N 1
ATOM 540 C CA . VAL A 1 73 ? 3.527 -5.966 6.564 1.00 93.50 73 VAL A CA 1
ATOM 541 C C . VAL A 1 73 ? 3.073 -6.514 7.913 1.00 93.50 73 VAL A C 1
ATOM 543 O O . VAL A 1 73 ? 2.702 -7.681 8.046 1.00 93.50 73 VAL A O 1
ATOM 546 N N . ARG A 1 74 ? 3.158 -5.681 8.950 1.00 87.19 74 ARG A N 1
ATOM 547 C CA . ARG A 1 74 ? 2.648 -5.986 10.286 1.00 87.19 74 ARG A CA 1
ATOM 548 C C . ARG A 1 74 ? 1.811 -4.812 10.745 1.00 87.19 74 ARG A C 1
ATOM 550 O O . ARG A 1 74 ? 2.299 -3.684 10.757 1.00 87.19 74 ARG A O 1
ATOM 557 N N . LEU A 1 75 ? 0.577 -5.092 11.141 1.00 80.75 75 LEU A N 1
ATOM 558 C CA . LEU A 1 75 ? -0.241 -4.093 11.808 1.00 80.75 75 LEU A CA 1
ATOM 559 C C . LEU A 1 75 ? 0.391 -3.754 13.170 1.00 80.75 75 LEU A C 1
ATOM 561 O O . LEU A 1 75 ? 0.913 -4.657 13.837 1.00 80.75 75 LEU A O 1
ATOM 565 N N . PRO A 1 76 ? 0.366 -2.481 13.597 1.00 66.88 76 PRO A N 1
ATOM 566 C CA . PRO A 1 76 ? 0.771 -2.107 14.943 1.00 66.88 76 PRO A CA 1
ATOM 567 C C . PRO A 1 76 ? -0.058 -2.893 15.966 1.00 66.88 76 PRO A C 1
ATOM 569 O O . PRO A 1 76 ? -1.277 -2.757 16.038 1.00 66.88 76 PRO A O 1
ATOM 572 N N . VAL A 1 77 ? 0.591 -3.740 16.762 1.00 61.44 77 VAL A N 1
ATOM 573 C CA . VAL A 1 77 ? -0.070 -4.468 17.851 1.00 61.44 77 VAL A CA 1
ATOM 574 C C . VAL A 1 77 ? -0.169 -3.561 19.078 1.00 61.44 77 VAL A C 1
ATOM 576 O O . VAL A 1 77 ? 0.614 -3.672 20.015 1.00 61.44 77 VAL A O 1
ATOM 579 N N . GLY A 1 78 ? -1.119 -2.625 19.055 1.00 48.19 78 GLY A N 1
ATOM 580 C CA . GLY A 1 78 ? -1.480 -1.835 20.234 1.00 48.19 78 GLY A CA 1
ATOM 581 C C . GLY A 1 78 ? -1.986 -0.429 19.924 1.00 48.19 78 GLY A C 1
ATOM 582 O O . GLY A 1 78 ? -1.192 0.460 19.635 1.00 48.19 78 GLY A O 1
ATOM 583 N N . GLY A 1 79 ? -3.297 -0.238 20.089 1.00 55.53 79 GLY A N 1
ATOM 584 C CA . GLY A 1 79 ? -3.986 1.053 20.026 1.00 55.53 79 GLY A CA 1
ATOM 585 C C . GLY A 1 79 ? -4.897 1.184 18.808 1.00 55.53 79 GLY A C 1
ATOM 586 O O . GLY A 1 79 ? -4.465 0.996 17.676 1.00 55.53 79 GLY A O 1
ATOM 587 N N . GLU A 1 80 ? -6.165 1.512 19.049 1.00 52.19 80 GLU A N 1
ATOM 588 C CA . GLU A 1 80 ? -7.097 1.946 18.009 1.00 52.19 80 GLU A CA 1
ATOM 589 C C . GLU A 1 80 ? -6.587 3.278 17.435 1.00 52.19 80 GLU A C 1
ATOM 591 O O . GLU A 1 80 ? -6.506 4.278 18.154 1.00 52.19 80 GLU A O 1
ATOM 596 N N . LEU A 1 81 ? -6.195 3.300 16.158 1.00 51.12 81 LEU A N 1
ATOM 597 C CA . LEU A 1 81 ? -5.921 4.548 15.448 1.00 51.12 81 LEU A CA 1
ATOM 598 C C . LEU A 1 81 ? -7.263 5.189 15.101 1.00 51.12 81 LEU A C 1
ATOM 600 O O . LEU A 1 81 ? -7.803 5.006 14.016 1.00 51.12 81 LEU A O 1
ATOM 604 N N . VAL A 1 82 ? -7.832 5.922 16.053 1.00 58.12 82 VAL A N 1
ATOM 605 C CA . VAL A 1 82 ? -9.041 6.703 15.803 1.00 58.12 82 VAL A CA 1
ATOM 606 C C . VAL A 1 82 ? -8.641 7.956 15.024 1.00 58.12 82 VAL A C 1
ATOM 608 O O . VAL A 1 82 ? -8.304 8.988 15.607 1.00 58.12 82 VAL A O 1
ATOM 611 N N . SER A 1 83 ? -8.679 7.878 13.694 1.00 53.97 83 SER A N 1
ATOM 612 C CA . SER A 1 83 ? -8.602 9.049 12.814 1.00 53.97 83 SER A CA 1
ATOM 613 C C . SER A 1 83 ? -9.904 9.854 12.918 1.00 53.97 83 SER A C 1
ATOM 615 O O . SER A 1 83 ? -10.746 9.830 12.022 1.00 53.97 83 SER A O 1
ATOM 617 N N . THR A 1 84 ? -10.129 10.564 14.030 1.00 53.41 84 THR A N 1
ATOM 618 C CA . THR A 1 84 ? -11.248 11.511 14.106 1.00 53.41 84 THR A CA 1
ATOM 619 C C . THR A 1 84 ? -10.872 12.827 13.424 1.00 53.41 84 THR A C 1
ATOM 621 O O . THR A 1 84 ? -9.850 13.433 13.760 1.00 53.41 84 THR A O 1
ATOM 624 N N . PRO A 1 85 ? -11.713 13.342 12.504 1.00 59.91 85 PRO A N 1
ATOM 625 C CA . PRO A 1 85 ? -11.596 14.716 12.035 1.00 59.91 85 PRO A CA 1
ATOM 626 C C . PRO A 1 85 ? -11.533 15.651 13.248 1.00 59.91 85 PRO A C 1
ATOM 628 O O . PRO A 1 85 ? -12.341 15.502 14.164 1.00 59.91 85 PRO A O 1
ATOM 631 N N . ILE A 1 86 ? -10.609 16.620 13.261 1.00 59.75 86 ILE A N 1
ATOM 632 C CA . ILE A 1 86 ? -10.389 17.556 14.389 1.00 59.75 86 ILE A CA 1
ATOM 633 C C . ILE A 1 86 ? -11.714 18.160 14.894 1.00 59.75 86 ILE A C 1
ATOM 635 O O . ILE A 1 86 ? -11.912 18.338 16.097 1.00 59.75 86 ILE A O 1
ATOM 639 N N . LEU A 1 87 ? -12.655 18.405 13.977 1.00 54.66 87 LEU A N 1
ATOM 640 C CA . LEU A 1 87 ? -13.994 18.904 14.274 1.00 54.66 87 LEU A CA 1
ATOM 641 C C . LEU A 1 87 ? -14.807 17.958 15.180 1.00 54.66 87 LEU A C 1
ATOM 643 O O . LEU A 1 87 ? -15.451 18.420 16.117 1.00 54.66 87 LEU A O 1
ATOM 647 N N . ASN A 1 88 ? -14.731 16.644 14.965 1.00 65.94 88 ASN A N 1
ATOM 648 C CA . ASN A 1 88 ? -15.471 15.649 15.744 1.00 65.94 88 ASN A CA 1
ATOM 649 C C . ASN A 1 88 ? -14.896 15.501 17.157 1.00 65.94 88 ASN A C 1
ATOM 651 O O . ASN A 1 88 ? -15.656 15.360 18.111 1.00 65.94 88 ASN A O 1
ATOM 655 N N . THR A 1 89 ? -13.573 15.606 17.313 1.00 69.56 89 THR A N 1
ATOM 656 C CA . THR A 1 89 ? -12.923 15.591 18.632 1.00 69.56 89 THR A CA 1
ATOM 657 C C . THR A 1 89 ? -13.311 16.821 19.451 1.00 69.56 89 THR A C 1
ATOM 659 O O . THR A 1 89 ? -13.635 16.697 20.628 1.00 69.56 89 THR A O 1
ATOM 662 N N . MET A 1 90 ? -13.349 18.008 18.834 1.00 70.50 90 MET A N 1
ATOM 663 C CA . MET A 1 90 ? -13.800 19.228 19.514 1.00 70.50 90 MET A CA 1
ATOM 664 C C . MET A 1 90 ? -15.280 19.148 19.912 1.00 70.50 90 MET A C 1
ATOM 666 O O . MET A 1 90 ? -15.624 19.534 21.026 1.00 70.50 90 MET A O 1
ATOM 670 N N . VAL A 1 91 ? -16.150 18.605 19.050 1.00 75.75 91 VAL A N 1
ATOM 671 C CA . VAL A 1 91 ? -17.569 18.375 19.379 1.00 75.75 91 VAL A CA 1
ATOM 672 C C . VAL A 1 91 ? -17.718 17.366 20.521 1.00 75.75 91 VAL A C 1
ATOM 674 O O . VAL A 1 91 ? -18.474 17.620 21.455 1.00 75.75 91 VAL A O 1
ATOM 677 N N . LEU A 1 92 ? -16.971 16.259 20.504 1.00 74.69 92 LEU A N 1
ATOM 678 C CA . LEU A 1 92 ? -16.993 15.256 21.571 1.00 74.69 92 LEU A CA 1
ATOM 679 C C . LEU A 1 92 ? -16.527 15.842 22.915 1.00 74.69 92 LEU A C 1
ATOM 681 O O . LEU A 1 92 ? -17.192 15.646 23.931 1.00 74.69 92 LEU A O 1
ATOM 685 N N . LEU A 1 93 ? -15.434 16.614 22.919 1.00 77.44 93 LEU A N 1
ATOM 686 C CA . LEU A 1 93 ? -14.945 17.311 24.113 1.00 77.44 93 LEU A CA 1
ATOM 687 C C . LEU A 1 93 ? -15.954 18.351 24.621 1.00 77.44 93 LEU A C 1
ATOM 689 O O . LEU A 1 93 ? -16.175 18.450 25.827 1.00 77.44 93 LEU A O 1
ATOM 693 N N . MET A 1 94 ? -16.614 19.086 23.719 1.00 77.19 94 MET A N 1
ATOM 694 C CA . MET A 1 94 ? -17.681 20.021 24.084 1.00 77.19 94 MET A CA 1
ATOM 695 C C . MET A 1 94 ? -18.888 19.304 24.699 1.00 77.19 94 MET A C 1
ATOM 697 O O . MET A 1 94 ? -19.397 19.764 25.715 1.00 77.19 94 MET A O 1
ATOM 701 N N . LEU A 1 95 ? -19.328 18.164 24.155 1.00 76.56 95 LEU A N 1
ATOM 702 C CA . LEU A 1 95 ? -20.430 17.384 24.732 1.00 76.56 95 LEU A CA 1
ATOM 703 C C . LEU A 1 95 ? -20.085 16.872 26.138 1.00 76.56 95 LEU A C 1
ATOM 705 O O . LEU A 1 95 ? -20.899 17.010 27.052 1.00 76.56 95 LEU A O 1
ATOM 709 N N . ILE A 1 96 ? -18.867 16.360 26.338 1.00 81.62 96 ILE A N 1
ATOM 710 C CA . ILE A 1 96 ? -18.389 15.912 27.655 1.00 81.62 96 ILE A CA 1
ATOM 711 C C . ILE A 1 96 ? -18.326 17.076 28.656 1.00 81.62 96 ILE A C 1
ATOM 713 O O . ILE A 1 96 ? -18.632 16.877 29.826 1.00 81.62 96 ILE A O 1
ATOM 717 N N . ALA A 1 97 ? -17.966 18.290 28.228 1.00 78.31 97 ALA A N 1
ATOM 718 C CA . ALA A 1 97 ? -17.876 19.451 29.116 1.00 78.31 97 ALA A CA 1
ATOM 719 C C . ALA A 1 97 ? -19.238 20.113 29.413 1.00 78.31 97 ALA A C 1
ATOM 721 O O . ALA A 1 97 ? -19.493 20.540 30.540 1.00 78.31 97 ALA A O 1
ATOM 722 N N . ILE A 1 98 ? -20.125 20.207 28.417 1.00 79.44 98 ILE A N 1
ATOM 723 C CA . ILE A 1 98 ? -21.383 20.963 28.510 1.00 79.44 98 ILE A CA 1
ATOM 724 C C . ILE A 1 98 ? -22.472 20.159 29.231 1.00 79.44 98 ILE A C 1
ATOM 726 O O . ILE A 1 98 ? -23.194 20.722 30.055 1.00 79.44 98 ILE A O 1
ATOM 730 N N . ILE A 1 99 ? -22.588 18.851 28.968 1.00 76.88 99 ILE A N 1
ATOM 731 C CA . ILE A 1 99 ? -23.654 18.015 29.548 1.00 76.88 99 ILE A CA 1
ATOM 732 C C . ILE A 1 99 ? -23.611 18.012 31.092 1.00 76.88 99 ILE A C 1
ATOM 734 O O . ILE A 1 99 ? -24.651 18.276 31.706 1.00 76.88 99 ILE A O 1
ATOM 738 N N . PRO A 1 100 ? -22.454 17.807 31.758 1.00 77.56 100 PRO A N 1
ATOM 739 C CA . PRO A 1 100 ? -22.372 17.871 33.217 1.00 77.56 100 PRO A CA 1
ATOM 740 C C . PRO A 1 100 ? -22.665 19.270 33.764 1.00 77.56 100 PRO A C 1
ATOM 742 O O . PRO A 1 100 ? -23.371 19.400 34.763 1.00 77.56 100 PRO A O 1
ATOM 745 N N . ALA A 1 101 ? -22.166 20.324 33.109 1.00 75.25 101 ALA A N 1
ATOM 746 C CA . ALA A 1 101 ? -22.349 21.702 33.560 1.00 75.25 101 ALA A CA 1
ATOM 747 C C . ALA A 1 101 ? -23.830 22.123 33.554 1.00 75.25 101 ALA A C 1
ATOM 749 O O . ALA A 1 101 ? -24.313 22.721 34.517 1.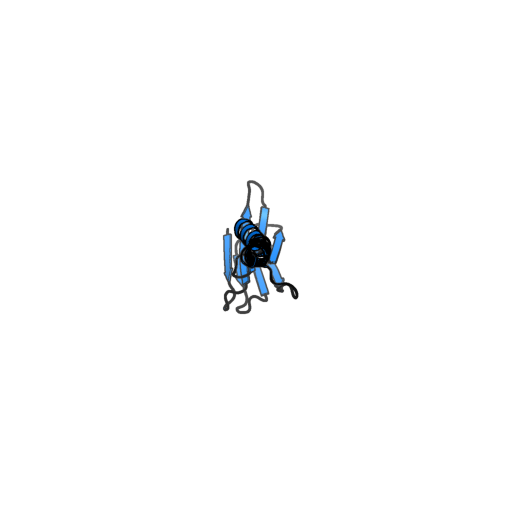00 75.25 101 ALA A O 1
ATOM 750 N N . VAL A 1 102 ? -24.572 21.756 32.504 1.00 79.88 102 VAL A N 1
ATOM 751 C CA . VAL A 1 102 ? -26.015 22.025 32.396 1.00 79.88 102 VAL A CA 1
ATOM 752 C C . VAL A 1 102 ? -26.805 21.221 33.433 1.00 79.88 102 VAL A C 1
ATOM 754 O O . VAL A 1 102 ? -27.686 21.776 34.091 1.00 79.88 102 VAL A O 1
ATOM 757 N N . ALA A 1 103 ? -26.463 19.945 33.637 1.00 77.69 103 ALA A N 1
ATOM 758 C CA . ALA A 1 103 ? -27.115 19.097 34.635 1.00 77.69 103 ALA A CA 1
ATOM 759 C C . ALA A 1 103 ? -26.925 19.630 36.069 1.00 77.69 103 ALA A C 1
ATOM 761 O O . ALA A 1 103 ? -27.889 19.710 36.833 1.00 77.69 103 ALA A O 1
ATOM 762 N N . ILE A 1 104 ? -25.707 20.058 36.420 1.00 82.06 104 ILE A N 1
ATOM 763 C CA . ILE A 1 104 ? -25.398 20.653 37.729 1.00 82.06 104 ILE A CA 1
ATOM 764 C C . ILE A 1 104 ? -26.149 21.978 37.913 1.00 82.06 104 ILE A C 1
ATOM 766 O O . ILE A 1 104 ? -26.763 22.198 38.958 1.00 82.06 104 ILE A O 1
ATOM 770 N N . GLY A 1 105 ? -26.148 22.846 36.897 1.00 76.44 105 GLY A N 1
ATOM 771 C CA . GLY A 1 105 ? -26.842 24.134 36.950 1.00 76.44 105 GLY A CA 1
ATOM 772 C C . GLY A 1 105 ? -28.355 23.992 37.146 1.00 76.44 105 GLY A C 1
ATOM 773 O O . GLY A 1 105 ? -28.931 24.654 38.010 1.00 76.44 105 GLY A O 1
ATOM 774 N N . LEU A 1 106 ? -28.994 23.086 36.399 1.00 77.88 106 LEU A N 1
ATOM 775 C CA . LEU A 1 106 ? -30.423 22.781 36.539 1.00 77.88 106 LEU A CA 1
ATOM 776 C C . LEU A 1 106 ? -30.755 22.197 37.918 1.00 77.88 106 LEU A C 1
ATOM 778 O O . LEU A 1 106 ? -31.730 22.622 38.540 1.00 77.88 106 LEU A O 1
ATOM 782 N N . GLY A 1 107 ? -29.932 21.274 38.425 1.00 76.56 107 GLY A N 1
ATOM 783 C CA . GLY A 1 107 ? -30.121 20.686 39.753 1.00 76.56 107 GLY A CA 1
ATOM 784 C C . GLY A 1 107 ? -30.036 21.723 40.877 1.00 76.56 107 GLY A C 1
ATOM 785 O O . GLY A 1 107 ? -30.901 21.771 41.752 1.00 76.56 107 GLY A O 1
ATOM 786 N N . LEU A 1 108 ? -29.045 22.619 40.824 1.00 74.00 108 LEU A N 1
ATOM 787 C CA . LEU A 1 108 ? -28.903 23.710 41.794 1.00 74.00 108 LEU A CA 1
ATOM 788 C C . LEU A 1 108 ? -30.077 24.699 41.726 1.00 74.00 108 LEU A C 1
ATOM 790 O O . LEU A 1 108 ? -30.600 25.103 42.766 1.00 74.00 108 LEU A O 1
ATOM 794 N N . ALA A 1 109 ? -30.538 25.048 40.521 1.00 72.56 109 ALA A N 1
ATOM 795 C CA . ALA A 1 109 ? -31.676 25.945 40.334 1.00 72.56 109 ALA A CA 1
ATOM 796 C C . ALA A 1 109 ? -32.980 25.372 40.923 1.00 72.56 109 ALA A C 1
ATOM 798 O O . ALA A 1 109 ? -33.749 26.106 41.548 1.00 72.56 109 ALA A O 1
ATOM 799 N N . GLN A 1 110 ? -33.215 24.062 40.791 1.00 72.94 110 GLN A N 1
ATOM 800 C CA . GLN A 1 110 ? -34.380 23.398 41.387 1.00 72.94 110 GLN A CA 1
ATOM 801 C C . GLN A 1 110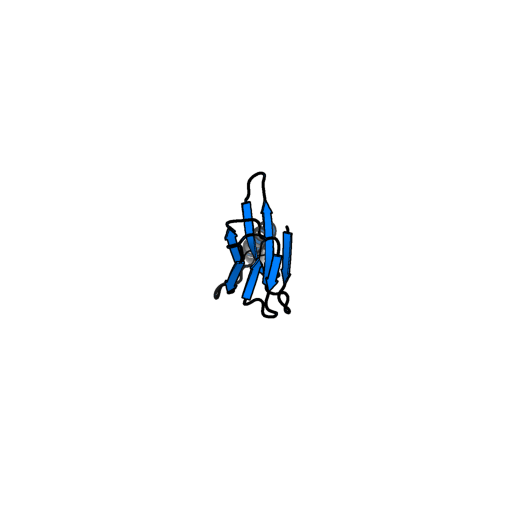 ? -34.335 23.399 42.922 1.00 72.94 110 GLN A C 1
ATOM 803 O O 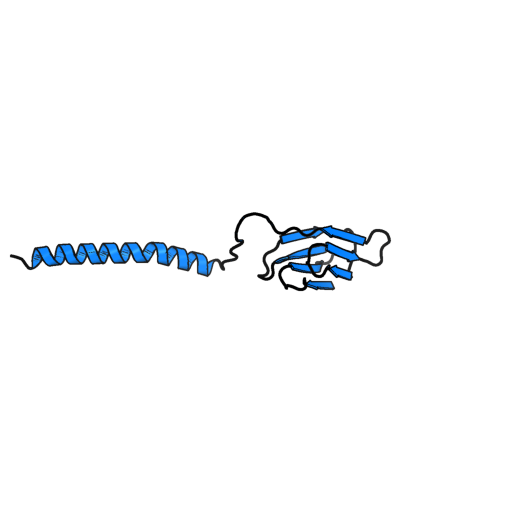. GLN A 1 110 ? -35.354 23.655 43.566 1.00 72.94 110 GLN A O 1
ATOM 808 N N . ILE A 1 111 ? -33.156 23.187 43.516 1.00 71.62 111 ILE A N 1
ATOM 809 C CA . ILE A 1 111 ? -32.964 23.214 44.975 1.00 71.62 111 ILE A CA 1
ATOM 810 C C . ILE A 1 111 ? -33.228 24.617 45.543 1.00 71.62 111 ILE A C 1
ATOM 812 O O . ILE A 1 111 ? -33.912 24.760 46.560 1.00 71.62 111 ILE A O 1
ATOM 816 N N . VAL A 1 112 ? -32.723 25.663 44.884 1.00 71.62 112 VAL A N 1
ATOM 817 C CA . VAL A 1 112 ? -32.936 27.059 45.306 1.00 71.62 112 VAL A CA 1
ATOM 818 C C . VAL A 1 112 ? -34.399 27.474 45.121 1.00 71.62 112 VAL A C 1
ATOM 820 O O . VAL A 1 112 ? -34.989 28.077 46.019 1.00 71.62 112 VAL A O 1
ATOM 823 N N . GLY A 1 113 ? -35.025 27.089 44.005 1.00 67.94 113 GLY A N 1
ATOM 824 C CA . GLY A 1 113 ? -36.439 27.364 43.740 1.00 67.94 113 GLY A CA 1
ATOM 825 C C . GLY A 1 113 ? -37.392 26.706 44.745 1.00 67.94 113 GLY A C 1
ATOM 826 O O . GLY A 1 113 ? -38.416 27.295 45.093 1.00 67.94 113 GLY A O 1
ATOM 827 N N . HIS A 1 114 ? -37.046 25.524 45.265 1.00 60.84 114 HIS A N 1
ATOM 828 C CA . HIS A 1 114 ? -37.838 24.852 46.297 1.00 60.84 114 HIS A CA 1
ATOM 829 C C . HIS A 1 114 ? -37.736 25.550 47.664 1.00 60.84 114 HIS A C 1
ATOM 831 O O . HIS A 1 114 ? -38.723 25.591 48.401 1.00 60.84 114 HIS A O 1
ATOM 837 N N . ARG A 1 115 ? -36.584 26.148 48.007 1.00 59.75 115 ARG A N 1
ATOM 838 C CA . ARG A 1 115 ? -36.430 26.903 49.266 1.00 59.75 115 ARG A CA 1
ATOM 839 C C . ARG A 1 115 ? -37.236 28.203 49.296 1.00 59.75 115 ARG A C 1
ATOM 841 O O . ARG A 1 115 ? -37.656 28.609 50.371 1.00 59.75 115 ARG A O 1
ATOM 848 N N . HIS A 1 116 ? -37.489 28.830 48.146 1.00 58.66 116 HIS A N 1
ATOM 849 C CA . HIS A 1 116 ? -38.230 30.097 48.073 1.00 58.66 116 HIS A CA 1
ATOM 850 C C . HIS A 1 116 ? -39.760 29.96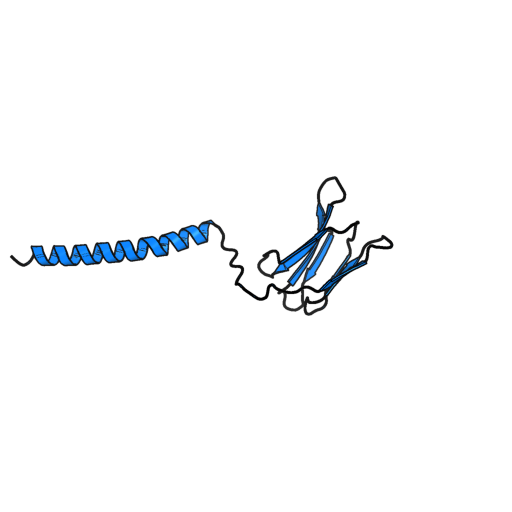0 48.057 1.00 58.66 116 HIS A C 1
ATOM 852 O O . HIS A 1 116 ? -40.446 30.932 48.345 1.00 58.66 116 HIS A O 1
ATOM 858 N N . LYS A 1 117 ? -40.313 28.786 47.727 1.00 59.19 117 LYS A N 1
ATOM 859 C CA . LYS A 1 117 ? -41.774 28.556 47.697 1.00 59.19 117 LYS A CA 1
ATOM 860 C C . LYS A 1 117 ? -42.345 27.983 49.005 1.00 59.19 117 LYS A C 1
ATOM 862 O O . LYS A 1 117 ? -43.529 27.673 49.054 1.00 59.19 117 LYS A O 1
ATOM 867 N N . GLY A 1 118 ? -41.505 27.794 50.026 1.00 56.09 118 GLY A N 1
ATOM 868 C CA . GLY A 1 118 ? -41.858 27.154 51.300 1.00 56.09 118 GLY A CA 1
ATOM 869 C C . GLY A 1 118 ? -42.003 28.094 52.502 1.00 56.09 118 GLY A C 1
ATOM 870 O O . GLY A 1 118 ? -41.949 27.605 53.627 1.00 56.09 118 GLY A O 1
ATOM 871 N N . THR A 1 119 ? -42.146 29.405 52.289 1.00 49.34 119 THR A N 1
ATOM 872 C CA . THR A 1 119 ? -42.413 30.406 53.341 1.00 49.34 119 THR A CA 1
ATOM 873 C C . THR A 1 119 ? -43.720 31.124 53.085 1.00 49.34 119 THR A C 1
ATOM 875 O O . THR A 1 119 ? -43.904 31.528 51.913 1.00 49.34 119 THR A O 1
#

Foldseek 3Di:
DQDKDAALVRQKIKAWDADDPDGFIKIWIAGSVRHTQDMDTFPGDFRDWDADNRRQWIWTADPDPPGIDIDGDDGPPDDDPPPDDPVVVVVVVCCVVVVVVVVVVVVVVVVVVVVVVPD

Radius of gyration: 26.16 Å; chains: 1; bounding box: 61×43×68 Å